Protein AF-A0ABC8V3N7-F1 (afdb_monomer_lite)

InterPro domains:
  IPR000742 EGF-like domain [PF00008] (66-96)
  IPR000742 EGF-like domain [PS00022] (87-98)
  IPR000742 EGF-like domain [PS01186] (87-98)
  IPR000742 EGF-like domain [PS50026] (62-99)
  IPR000742 EGF-like domain [SM00181] (65-99)
  IPR001881 EGF-like calcium-binding domain [SM00179] (62-99)
  IPR006207 Cystine knot, C-terminal [PS01225] (104-163)
  IPR006207 Cystine knot, C-terminal [SM00041] (106-163)

Secondary structure (DSSP, 8-state):
--EEEETTEEEEHHHHHHH----S----------------------------------------TTTT----TTPEEEEEETTEEEEEPPTTEESTTS-EE---EEEEEEE--EETTEEESS-EEEEEEES-BTTB----S----EEEEEEETTS-EEEEEE-

Foldseek 3Di:
DFWDDDPNDIDGPVVVCVVPPDDLDDDDDDDDDDDDDDDDDDDDDDDDDDDDDDPDDPPPVQPPCCVPDLAPDPWDWDDDDSNDIATHADRQFADRRRPHGFPWDKDWDFAWDDDPQKIFPGTDTDIDTDGCHVVDRRDDPDDDWDWTWIAHPVRDIDIDTDD

Structure (mmCIF, N/CA/C/O backbone):
data_AF-A0ABC8V3N7-F1
#
_entry.id   AF-A0ABC8V3N7-F1
#
loop_
_atom_site.group_PDB
_atom_site.id
_atom_site.type_symbol
_atom_site.label_atom_id
_atom_site.label_alt_id
_atom_site.label_comp_id
_atom_site.label_asym_id
_atom_site.label_entity_id
_atom_site.label_seq_id
_atom_site.pdbx_PDB_ins_code
_atom_site.Cartn_x
_atom_site.Cartn_y
_atom_site.Cartn_z
_atom_site.occupancy
_atom_site.B_iso_or_equiv
_atom_site.auth_seq_id
_atom_site.auth_comp_id
_atom_site.auth_asym_id
_atom_site.auth_atom_id
_atom_site.pdbx_PDB_model_num
ATOM 1 N N . MET A 1 1 ? -5.412 17.621 -22.954 1.00 53.12 1 MET A N 1
ATOM 2 C CA . MET A 1 1 ? -6.439 17.260 -21.953 1.00 53.12 1 MET A CA 1
ATOM 3 C C . MET A 1 1 ? -5.873 17.572 -20.577 1.00 53.12 1 MET A C 1
ATOM 5 O O . MET A 1 1 ? -4.930 16.899 -20.194 1.00 53.12 1 MET A O 1
ATOM 9 N N . LYS A 1 2 ? -6.342 18.631 -19.896 1.00 56.03 2 LYS A N 1
ATOM 10 C CA . LYS A 1 2 ? -5.769 19.118 -18.617 1.00 56.03 2 LYS A CA 1
ATOM 11 C C . LYS A 1 2 ? -6.758 19.150 -17.432 1.00 56.03 2 LYS A C 1
ATOM 13 O O . LYS A 1 2 ? -6.355 19.487 -16.326 1.00 56.03 2 LYS A O 1
ATOM 18 N N . GLU A 1 3 ? -8.012 18.740 -17.626 1.00 63.88 3 GLU A N 1
ATOM 19 C CA . GLU A 1 3 ? -9.044 18.808 -16.585 1.00 63.88 3 GLU A CA 1
ATOM 20 C C . GLU A 1 3 ? -9.925 17.551 -16.597 1.00 63.88 3 GLU A C 1
ATOM 22 O O . GLU A 1 3 ? -10.259 17.036 -17.667 1.00 63.88 3 GLU A O 1
ATOM 27 N N . VAL A 1 4 ? -10.294 17.060 -15.407 1.00 63.38 4 VAL A N 1
ATOM 28 C CA . VAL A 1 4 ? -11.254 15.959 -15.211 1.00 63.38 4 VAL A CA 1
ATOM 29 C C . VAL A 1 4 ? -12.248 16.339 -14.120 1.00 63.38 4 VAL A C 1
ATOM 31 O O . VAL A 1 4 ? -11.913 16.992 -13.130 1.00 63.38 4 VAL A O 1
ATOM 34 N N . TRP A 1 5 ? -13.496 15.918 -14.305 1.00 67.00 5 TRP A N 1
ATOM 35 C CA . TRP A 1 5 ? -14.583 16.162 -13.366 1.00 67.00 5 TRP A CA 1
ATOM 36 C C . TRP A 1 5 ? -14.708 14.999 -12.377 1.00 67.00 5 TRP A C 1
ATOM 38 O O . TRP A 1 5 ? -14.949 13.863 -12.780 1.00 67.00 5 TRP A O 1
ATOM 48 N N . VAL A 1 6 ? -14.552 15.265 -11.076 1.00 66.50 6 VAL A N 1
ATOM 49 C CA . VAL A 1 6 ? -14.690 14.250 -10.014 1.00 66.50 6 VAL A CA 1
ATOM 50 C C . VAL A 1 6 ? -15.544 14.820 -8.881 1.00 66.50 6 VAL A C 1
ATOM 52 O O . VAL A 1 6 ? -15.269 15.909 -8.386 1.00 66.50 6 VAL A O 1
ATOM 55 N N . ASN A 1 7 ? -16.580 14.089 -8.447 1.00 51.78 7 ASN A N 1
ATOM 56 C CA . ASN A 1 7 ? -17.480 14.476 -7.342 1.00 51.78 7 ASN A CA 1
ATOM 57 C C . ASN A 1 7 ? -18.034 15.910 -7.445 1.00 51.78 7 ASN A C 1
ATOM 59 O O . ASN A 1 7 ? -18.079 16.650 -6.463 1.00 51.78 7 ASN A O 1
ATOM 63 N N . HIS A 1 8 ? -18.440 16.304 -8.647 1.00 64.19 8 HIS A N 1
ATOM 64 C CA . HIS A 1 8 ? -19.040 17.604 -8.938 1.00 64.19 8 HIS A CA 1
ATOM 65 C C . HIS A 1 8 ? -18.118 18.820 -8.784 1.00 64.19 8 HIS A C 1
ATOM 67 O O . HIS A 1 8 ? -18.586 19.951 -8.653 1.00 64.19 8 HIS A O 1
ATOM 73 N N . LYS A 1 9 ? -16.799 18.606 -8.844 1.00 57.38 9 LYS A N 1
ATOM 74 C CA . LYS A 1 9 ? -15.807 19.677 -8.954 1.00 57.38 9 LYS A CA 1
ATOM 75 C C . LYS A 1 9 ? -14.851 19.407 -10.112 1.00 57.38 9 LYS A C 1
ATOM 77 O O . LYS A 1 9 ? -14.461 18.266 -10.361 1.00 57.38 9 LYS A O 1
ATOM 82 N N . LEU A 1 10 ? -14.485 20.480 -10.808 1.00 62.25 10 LEU A N 1
ATOM 83 C CA . LEU A 1 10 ? -13.449 20.482 -11.836 1.00 62.25 10 LEU A CA 1
ATOM 84 C C . LEU A 1 10 ? -12.087 20.430 -11.134 1.00 62.25 10 LEU A C 1
ATOM 86 O O . LEU A 1 10 ? -11.822 21.252 -10.253 1.00 62.25 10 LEU A O 1
ATOM 90 N N . VAL A 1 11 ? -11.256 19.444 -11.468 1.00 63.69 11 VAL A N 1
ATOM 91 C CA . VAL A 1 11 ? -9.951 19.257 -10.824 1.00 63.69 11 VAL A CA 1
ATOM 92 C C . VAL A 1 11 ? -8.861 19.140 -11.889 1.00 63.69 11 VAL A C 1
ATOM 94 O O . VAL A 1 11 ? -9.000 18.386 -12.853 1.00 63.69 11 VAL A O 1
ATOM 97 N N . ASP A 1 12 ? -7.766 19.878 -11.692 1.00 64.31 12 ASP A N 1
ATOM 98 C CA . ASP A 1 12 ? -6.525 19.731 -12.460 1.00 64.31 12 ASP A CA 1
ATOM 99 C C . ASP A 1 12 ? -5.885 18.363 -12.152 1.00 64.31 12 ASP A C 1
ATOM 101 O O . ASP A 1 12 ? -5.839 17.932 -10.988 1.00 64.31 12 ASP A O 1
ATOM 105 N N . PHE A 1 13 ? -5.377 17.678 -13.183 1.00 59.28 13 PHE A N 1
ATOM 106 C CA . PHE A 1 13 ? -4.688 16.388 -13.060 1.00 59.28 13 PHE A CA 1
ATOM 107 C C . PHE A 1 13 ? -3.608 16.383 -11.968 1.00 59.28 13 PHE A C 1
ATOM 109 O O . PHE A 1 13 ? -3.481 15.392 -11.244 1.00 59.28 13 PHE A O 1
ATOM 116 N N . LEU A 1 14 ? -2.873 17.486 -11.788 1.00 59.62 14 LEU A N 1
ATOM 117 C CA . LEU A 1 14 ? -1.803 17.575 -10.788 1.00 59.62 14 LEU A CA 1
ATOM 118 C C . LEU A 1 14 ? -2.334 17.516 -9.344 1.00 59.62 14 LEU A C 1
ATOM 120 O O . LEU A 1 14 ? -1.677 16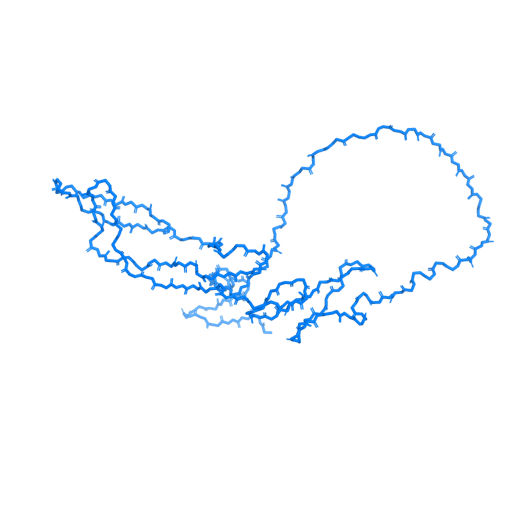.970 -8.455 1.00 59.62 14 LEU A O 1
ATOM 124 N N . ASN A 1 15 ? -3.552 18.005 -9.099 1.00 55.84 15 ASN A N 1
ATOM 125 C CA . ASN A 1 15 ? -4.174 17.969 -7.773 1.00 55.84 15 ASN A CA 1
ATOM 126 C C . ASN A 1 15 ? -4.881 16.635 -7.479 1.00 55.84 15 ASN A C 1
ATOM 128 O O . ASN A 1 15 ? -4.901 16.197 -6.324 1.00 55.84 15 ASN A O 1
ATOM 132 N N . ALA A 1 16 ? -5.407 15.946 -8.498 1.00 51.59 16 ALA A N 1
ATOM 133 C CA . ALA A 1 16 ? -6.047 14.635 -8.340 1.00 51.59 16 ALA A CA 1
ATOM 134 C C . ALA A 1 16 ? -5.050 13.531 -7.923 1.00 51.59 16 ALA A C 1
ATOM 136 O O . ALA A 1 16 ? -5.353 12.724 -7.037 1.00 51.59 16 ALA A O 1
ATOM 137 N N . ILE A 1 17 ? -3.822 13.558 -8.462 1.00 51.78 17 ILE A N 1
ATOM 138 C CA . ILE A 1 17 ? -2.715 12.659 -8.069 1.00 51.78 17 ILE A CA 1
ATOM 139 C C . ILE A 1 17 ? -2.389 12.802 -6.570 1.00 51.78 17 ILE A C 1
ATOM 141 O O . ILE A 1 17 ? -2.038 11.834 -5.890 1.00 51.78 17 ILE A O 1
ATOM 145 N N . ARG A 1 18 ? -2.570 14.004 -6.010 1.00 52.88 18 ARG A N 1
ATOM 146 C CA . ARG A 1 18 ? -2.304 14.300 -4.596 1.00 52.88 18 ARG A CA 1
ATOM 147 C C . ARG A 1 18 ? -3.343 13.681 -3.651 1.00 52.88 18 ARG A C 1
ATOM 149 O O . ARG A 1 18 ? -3.003 13.343 -2.513 1.00 52.88 18 ARG A O 1
ATOM 156 N N . GLN A 1 19 ? -4.590 13.514 -4.106 1.00 50.06 19 GLN A N 1
ATOM 157 C CA . GLN A 1 19 ? -5.708 13.030 -3.283 1.00 50.06 19 GLN A CA 1
ATOM 158 C C . GLN A 1 19 ? -5.873 11.505 -3.300 1.00 50.06 19 GLN A C 1
ATOM 160 O O . GLN A 1 19 ? -6.266 10.925 -2.286 1.00 50.06 19 GLN A O 1
ATOM 165 N N . GLN A 1 20 ? -5.505 10.828 -4.389 1.00 46.03 20 GLN A N 1
ATOM 166 C CA . GLN A 1 20 ? -5.499 9.365 -4.449 1.00 46.03 20 GLN A CA 1
ATOM 167 C C . GLN A 1 20 ? -4.063 8.840 -4.359 1.00 46.03 20 GLN A C 1
ATOM 169 O O . GLN A 1 20 ? -3.449 8.444 -5.342 1.00 46.03 20 GLN A O 1
ATOM 174 N N . LYS A 1 21 ? -3.521 8.805 -3.132 1.00 41.84 21 LYS A N 1
ATOM 175 C CA . LYS A 1 21 ? -2.214 8.197 -2.804 1.00 41.84 21 LYS A CA 1
ATOM 176 C C . LYS A 1 21 ? -2.236 6.661 -2.910 1.00 41.84 21 LYS A C 1
ATOM 178 O O . LYS A 1 21 ? -1.837 5.973 -1.971 1.00 41.84 21 LYS A O 1
ATOM 183 N N . ILE A 1 22 ? -2.728 6.105 -4.010 1.00 35.34 22 ILE A N 1
ATOM 184 C CA . ILE A 1 22 ? -2.675 4.671 -4.296 1.00 35.34 22 ILE A CA 1
ATOM 185 C C . ILE A 1 22 ? -2.168 4.516 -5.727 1.00 35.34 22 ILE A C 1
ATOM 187 O O . ILE A 1 22 ? -2.939 4.354 -6.662 1.00 35.34 22 ILE A O 1
ATOM 191 N N . ALA A 1 23 ? -0.848 4.577 -5.872 1.00 39.34 23 ALA A N 1
ATOM 192 C CA . ALA A 1 23 ? -0.157 4.030 -7.026 1.00 39.34 23 ALA A CA 1
ATOM 193 C C . ALA A 1 23 ? 0.434 2.676 -6.599 1.00 39.34 23 ALA A C 1
ATOM 195 O O . ALA A 1 23 ? 1.158 2.633 -5.596 1.00 39.34 23 ALA A O 1
ATOM 196 N N . PRO A 1 24 ? 0.139 1.562 -7.290 1.00 38.03 24 PRO A N 1
ATOM 197 C CA . PRO A 1 24 ? 0.971 0.376 -7.191 1.00 38.03 24 PRO A CA 1
ATOM 198 C C . PRO A 1 24 ? 2.284 0.686 -7.916 1.00 38.03 24 PRO A C 1
ATOM 200 O O . PRO A 1 24 ? 2.342 0.703 -9.139 1.00 38.03 24 PRO A O 1
ATOM 203 N N . GLY A 1 25 ? 3.323 1.016 -7.156 1.00 43.69 25 GLY A N 1
ATOM 204 C CA . GLY A 1 25 ? 4.623 1.358 -7.721 1.00 43.69 25 GLY A CA 1
ATOM 205 C C . GLY A 1 25 ? 5.508 2.090 -6.724 1.00 43.69 25 GLY A C 1
ATOM 206 O O . GLY A 1 25 ? 5.121 3.099 -6.129 1.00 43.69 25 GLY A O 1
ATOM 207 N N . CYS A 1 26 ? 6.708 1.561 -6.521 1.00 42.62 26 CYS A N 1
ATOM 208 C CA . CYS A 1 26 ? 7.776 2.257 -5.828 1.00 42.62 26 CYS A CA 1
ATOM 209 C C . CYS A 1 26 ? 8.601 3.044 -6.836 1.00 42.62 26 CYS A C 1
ATOM 211 O O . CYS A 1 26 ? 9.560 2.504 -7.365 1.00 42.62 26 CYS A O 1
ATOM 213 N N . SER A 1 27 ? 8.254 4.303 -7.092 1.00 44.38 27 SER A N 1
ATOM 214 C CA . SER A 1 27 ? 9.212 5.266 -7.638 1.00 44.38 27 SER A CA 1
ATOM 215 C C . SER A 1 27 ? 9.597 6.256 -6.541 1.00 44.38 27 SER A C 1
ATOM 217 O O . SER A 1 27 ? 8.738 6.784 -5.825 1.00 44.38 27 SER A O 1
ATOM 219 N N . LEU A 1 28 ? 10.907 6.377 -6.353 1.00 46.94 28 LEU A N 1
ATOM 220 C CA . LEU A 1 28 ? 11.611 7.423 -5.627 1.00 46.94 28 LEU A CA 1
ATOM 221 C C . LEU A 1 28 ? 11.763 8.602 -6.584 1.00 46.94 28 LEU A C 1
ATOM 223 O O . LEU A 1 28 ? 12.319 8.425 -7.660 1.00 46.94 28 LEU A O 1
ATOM 227 N N . TYR A 1 29 ? 11.274 9.761 -6.174 1.00 39.03 29 TYR A N 1
ATOM 228 C CA . TYR A 1 29 ? 11.954 11.026 -6.415 1.00 39.03 29 TYR A CA 1
ATOM 229 C C . TYR A 1 29 ? 11.731 11.805 -5.126 1.00 39.03 29 TYR A C 1
ATOM 231 O O . TYR A 1 29 ? 10.677 12.410 -4.936 1.00 39.03 29 TYR A O 1
ATOM 239 N N . ASP A 1 30 ? 12.656 11.632 -4.190 1.00 42.88 30 ASP A N 1
ATOM 240 C CA . ASP A 1 30 ? 12.872 12.623 -3.149 1.00 42.88 30 ASP A CA 1
ATOM 241 C C . ASP A 1 30 ? 13.984 13.516 -3.714 1.00 42.88 30 ASP A C 1
ATOM 243 O O . ASP A 1 30 ? 15.127 13.079 -3.851 1.00 42.88 30 ASP A O 1
ATOM 247 N N . GLU A 1 31 ? 13.612 14.712 -4.166 1.00 54.75 31 GLU A N 1
ATOM 248 C CA . GLU A 1 31 ? 14.556 15.823 -4.235 1.00 54.75 31 GLU A CA 1
ATOM 249 C C . GLU A 1 31 ? 14.785 16.333 -2.803 1.00 54.75 31 GLU A C 1
ATOM 251 O O . GLU A 1 31 ? 13.876 16.303 -1.970 1.00 54.75 31 GLU A O 1
ATOM 256 N N . ASP A 1 32 ? 16.018 16.794 -2.581 1.00 48.72 32 ASP A N 1
ATOM 257 C CA . ASP A 1 32 ? 16.528 17.586 -1.454 1.00 48.72 32 ASP A CA 1
ATOM 258 C C . ASP A 1 32 ? 17.130 16.854 -0.227 1.00 48.72 32 ASP A C 1
ATOM 260 O O . ASP A 1 32 ? 16.480 16.616 0.787 1.00 48.72 32 ASP A O 1
ATOM 264 N N . GLY A 1 33 ? 18.458 16.643 -0.290 1.00 44.50 33 GLY A N 1
ATOM 265 C CA . GLY A 1 33 ? 19.402 17.272 0.656 1.00 44.50 33 GLY A CA 1
ATOM 266 C C . GLY A 1 33 ? 19.925 16.488 1.878 1.00 44.50 33 GLY A C 1
ATOM 267 O O . GLY A 1 33 ? 19.234 16.399 2.885 1.00 44.50 33 GLY A O 1
ATOM 268 N N . HIS A 1 34 ? 21.207 16.066 1.823 1.00 43.94 34 HIS A N 1
ATOM 269 C CA . HIS A 1 34 ? 22.313 16.332 2.789 1.00 43.94 34 HIS A CA 1
ATOM 270 C C . HIS A 1 34 ? 23.289 15.168 3.092 1.00 43.94 34 HIS A C 1
ATOM 272 O O . HIS A 1 34 ? 22.884 14.068 3.458 1.00 43.94 34 HIS A O 1
ATOM 278 N N . GLY A 1 35 ? 24.586 15.516 3.028 1.00 36.03 35 GLY A N 1
ATOM 279 C C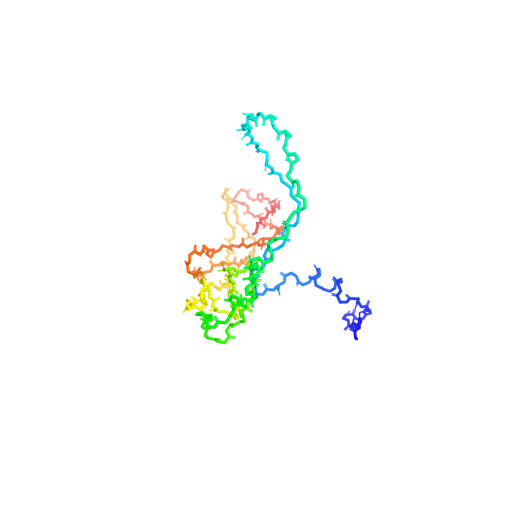A . GLY A 1 35 ? 25.798 14.796 3.473 1.00 36.03 35 GLY A CA 1
ATOM 280 C C . GLY A 1 35 ? 26.910 14.973 2.422 1.00 36.03 35 GLY A C 1
ATOM 281 O O . GLY A 1 35 ? 26.734 14.483 1.316 1.00 36.03 35 GLY A O 1
ATOM 282 N N . GLY A 1 36 ? 28.018 15.713 2.579 1.00 38.25 36 GLY A N 1
ATOM 283 C CA . GLY A 1 36 ? 28.768 16.153 3.766 1.00 38.25 36 GLY A CA 1
ATOM 284 C C . GLY A 1 36 ? 29.471 14.955 4.415 1.00 38.25 36 GLY A C 1
ATOM 285 O O . GLY A 1 36 ? 28.756 14.124 4.960 1.00 38.25 36 GLY A O 1
ATOM 286 N N . GLY A 1 37 ? 30.792 14.764 4.389 1.00 40.84 37 GLY A N 1
ATOM 287 C CA . GLY A 1 37 ? 31.921 15.507 3.819 1.00 40.84 37 GLY A CA 1
ATOM 288 C C . GLY A 1 37 ? 33.169 14.598 3.766 1.00 40.84 37 GLY A C 1
ATOM 289 O O . GLY A 1 37 ? 33.013 13.377 3.766 1.00 40.84 37 GLY A O 1
ATOM 290 N N . ASP A 1 38 ? 34.340 15.243 3.761 1.00 37.84 38 ASP A N 1
ATOM 291 C CA . ASP A 1 38 ? 35.698 14.756 4.084 1.00 37.84 38 ASP A CA 1
ATOM 292 C C . ASP A 1 38 ? 36.679 14.600 2.891 1.00 37.84 38 ASP A C 1
ATOM 294 O O . ASP A 1 38 ? 36.709 13.594 2.184 1.00 37.84 38 ASP A O 1
ATOM 298 N N . ASP A 1 39 ? 37.420 15.700 2.685 1.00 42.62 39 ASP A N 1
ATOM 299 C CA . ASP A 1 39 ? 38.886 15.850 2.611 1.00 42.62 39 ASP A CA 1
ATOM 300 C C . ASP A 1 39 ? 39.724 15.006 1.625 1.00 42.62 39 ASP A C 1
ATOM 302 O O . ASP A 1 39 ? 39.891 13.805 1.810 1.00 42.62 39 ASP A O 1
ATOM 306 N N . ASP A 1 40 ? 40.385 15.676 0.666 1.00 41.66 40 ASP A N 1
ATOM 307 C CA . ASP A 1 40 ? 41.848 15.569 0.510 1.00 41.66 40 ASP A CA 1
ATOM 308 C C . ASP A 1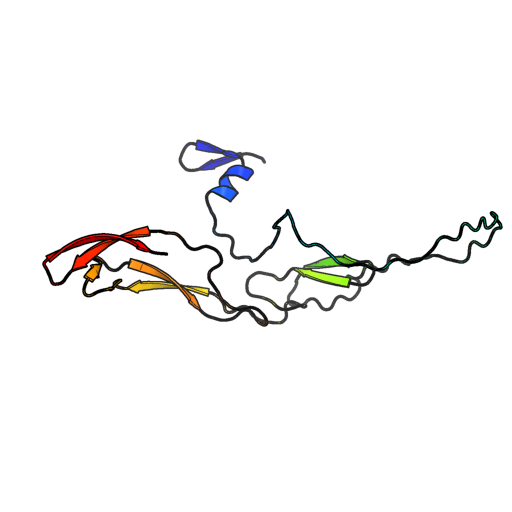 40 ? 42.411 16.779 -0.265 1.00 41.66 40 ASP A C 1
ATOM 310 O O . ASP A 1 40 ? 41.855 17.233 -1.269 1.00 41.66 40 ASP A O 1
ATOM 314 N N . GLU A 1 41 ? 43.501 17.323 0.264 1.00 47.34 41 GLU A N 1
ATOM 315 C CA . GLU A 1 41 ? 44.218 18.523 -0.164 1.00 47.34 41 GLU A CA 1
ATOM 316 C C . GLU A 1 41 ? 45.355 18.126 -1.120 1.00 47.34 41 GLU A C 1
ATOM 318 O O . GLU A 1 41 ? 46.104 17.198 -0.824 1.00 47.34 41 GLU A O 1
ATOM 323 N N . GLY A 1 42 ? 45.514 18.804 -2.263 1.00 41.72 42 GLY A N 1
ATOM 324 C CA . GLY A 1 42 ? 46.566 18.442 -3.219 1.00 41.72 42 GLY A CA 1
ATOM 325 C C . GLY A 1 42 ? 46.746 19.414 -4.383 1.00 41.72 42 GLY A C 1
ATOM 326 O O . GLY A 1 42 ? 46.116 19.264 -5.422 1.00 41.72 42 GLY A O 1
ATOM 327 N N . ASP A 1 43 ? 47.621 20.388 -4.145 1.00 41.09 43 ASP A N 1
ATOM 328 C CA . ASP A 1 43 ? 48.547 21.107 -5.031 1.00 41.09 43 ASP A CA 1
ATOM 329 C C . ASP A 1 43 ? 48.191 21.568 -6.464 1.00 41.09 43 ASP A C 1
ATOM 331 O O . ASP A 1 43 ? 47.729 20.864 -7.360 1.00 41.09 43 ASP A O 1
ATOM 335 N N . GLU A 1 44 ? 48.598 22.817 -6.664 1.00 47.31 44 GLU A N 1
ATOM 336 C CA . GLU A 1 44 ? 48.699 23.633 -7.863 1.00 47.31 44 GLU A CA 1
ATOM 337 C C . GLU A 1 44 ? 49.671 23.063 -8.918 1.00 47.31 44 GLU A C 1
ATOM 339 O O . GLU A 1 44 ? 50.834 22.786 -8.628 1.00 47.31 44 GLU A O 1
ATOM 344 N N . TYR A 1 45 ? 49.249 23.007 -10.188 1.00 40.09 45 TYR A N 1
ATOM 345 C CA . TYR A 1 45 ? 50.172 23.222 -11.309 1.00 40.09 45 TYR A CA 1
ATOM 346 C C . TYR A 1 45 ? 49.437 23.765 -12.540 1.00 40.09 45 TYR A C 1
ATOM 348 O O . TYR A 1 45 ? 48.702 23.056 -13.229 1.00 40.09 45 TYR A O 1
ATOM 356 N N . VAL A 1 46 ? 49.663 25.045 -12.835 1.00 51.59 46 VAL A N 1
ATOM 357 C CA . VAL A 1 46 ? 49.330 25.651 -14.126 1.00 51.59 46 VAL A CA 1
ATOM 358 C C . VAL A 1 46 ? 50.286 25.075 -15.166 1.00 51.59 46 VAL A C 1
ATOM 360 O O . VAL A 1 46 ? 51.497 25.274 -15.079 1.00 51.59 46 VAL A O 1
ATOM 363 N N . LYS A 1 47 ? 49.753 24.387 -16.178 1.00 46.44 47 LYS A N 1
ATOM 364 C CA . LYS A 1 47 ? 50.502 24.118 -17.405 1.00 46.44 47 LYS A CA 1
ATOM 365 C C . LYS A 1 47 ? 49.651 24.470 -18.614 1.00 46.44 47 LYS A C 1
ATOM 367 O O . LYS A 1 47 ? 48.759 23.723 -19.005 1.00 46.44 47 LYS A O 1
ATOM 372 N N . GLU A 1 48 ? 49.946 25.637 -19.181 1.00 48.66 48 G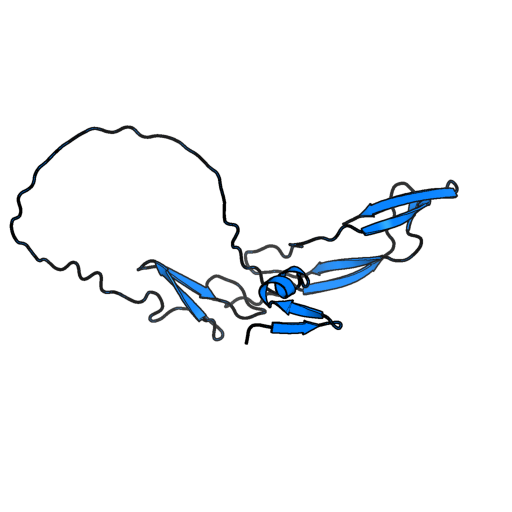LU A N 1
ATOM 373 C CA . GLU A 1 48 ? 49.654 25.934 -20.578 1.00 48.66 48 GLU A CA 1
ATOM 374 C C . GLU A 1 48 ? 50.256 24.817 -21.434 1.00 48.66 48 GLU A C 1
ATOM 376 O O . GLU A 1 48 ? 51.472 24.636 -21.474 1.00 48.66 48 GLU A O 1
ATOM 381 N N . HIS A 1 49 ? 49.399 24.071 -22.121 1.00 47.88 49 HIS A N 1
ATOM 382 C CA . HIS A 1 49 ? 49.792 23.304 -23.291 1.00 47.88 49 HIS A CA 1
ATOM 383 C C . HIS A 1 49 ? 48.937 23.788 -24.459 1.00 47.88 49 HIS A C 1
ATOM 385 O O . HIS A 1 49 ? 47.766 23.449 -24.598 1.00 47.88 49 HIS A O 1
ATOM 391 N N . THR A 1 50 ? 49.540 24.739 -25.174 1.00 41.56 50 THR A N 1
ATOM 392 C CA . THR A 1 50 ? 49.600 24.848 -26.637 1.00 41.56 50 THR A CA 1
ATOM 393 C C . THR A 1 50 ? 48.525 24.090 -27.414 1.00 41.56 50 THR A C 1
ATOM 395 O O . THR A 1 50 ? 48.496 22.862 -27.424 1.00 41.56 50 THR A O 1
ATOM 398 N N . MET A 1 51 ? 47.697 24.864 -28.124 1.00 56.12 51 MET A N 1
ATOM 399 C CA . MET A 1 51 ? 46.925 24.410 -29.278 1.00 56.12 51 MET A CA 1
ATOM 400 C C . MET A 1 51 ? 47.895 23.835 -30.314 1.00 56.12 51 MET A C 1
ATOM 402 O O . MET A 1 51 ? 48.534 24.604 -31.024 1.00 56.12 51 MET A O 1
ATOM 406 N N . GLU A 1 52 ? 48.020 22.517 -30.381 1.00 51.25 52 GLU A N 1
ATOM 407 C CA . GLU A 1 52 ? 48.572 21.830 -31.544 1.00 51.25 52 GLU A CA 1
ATOM 408 C C . GLU A 1 52 ? 47.684 20.622 -31.829 1.00 51.25 52 GLU A C 1
ATOM 410 O O . GLU A 1 52 ? 47.265 19.894 -30.927 1.00 51.25 52 GLU A O 1
ATOM 415 N N . ASP A 1 53 ? 47.305 20.543 -33.095 1.00 59.97 53 ASP A N 1
ATOM 416 C CA . ASP A 1 53 ? 46.315 19.659 -33.672 1.00 59.97 53 ASP A CA 1
ATOM 417 C C . ASP A 1 53 ? 46.671 18.184 -33.456 1.00 59.97 53 ASP A C 1
ATOM 419 O O . ASP A 1 53 ? 47.669 17.716 -33.986 1.00 59.97 53 ASP A O 1
ATOM 423 N N . ASP A 1 54 ? 45.811 17.455 -32.744 1.00 50.50 54 ASP A N 1
ATOM 424 C CA . ASP A 1 54 ? 45.647 16.006 -32.880 1.00 50.50 54 ASP A CA 1
ATOM 425 C C . ASP A 1 54 ? 44.172 15.672 -32.600 1.00 50.50 54 ASP A C 1
ATOM 427 O O . ASP A 1 54 ? 43.741 15.377 -31.480 1.00 50.50 54 ASP A O 1
ATOM 431 N N . GLU A 1 55 ? 43.361 15.775 -33.657 1.00 57.84 55 GLU A N 1
ATOM 432 C CA . GLU A 1 55 ? 42.061 15.113 -33.766 1.00 57.84 55 GLU A CA 1
ATOM 433 C C . GLU A 1 55 ? 42.271 13.586 -33.778 1.00 57.84 55 GLU A C 1
ATOM 435 O O . GLU A 1 55 ? 42.119 12.931 -34.805 1.00 57.84 55 GLU A O 1
ATOM 440 N N . GLU A 1 56 ? 42.612 12.997 -32.631 1.00 53.78 56 GLU A N 1
ATOM 441 C CA . GLU A 1 56 ? 42.553 11.546 -32.433 1.00 53.78 56 GLU A CA 1
ATOM 442 C C . GLU A 1 56 ? 41.324 11.199 -31.580 1.00 53.78 56 GLU A C 1
ATOM 444 O O . GLU A 1 56 ? 41.345 11.047 -30.359 1.00 53.78 56 GLU A O 1
ATOM 449 N N . ASP A 1 57 ? 40.197 11.188 -32.288 1.00 53.88 57 ASP A N 1
ATOM 450 C CA . ASP A 1 57 ? 39.085 10.259 -32.114 1.00 53.88 57 ASP A CA 1
ATOM 451 C C . ASP A 1 57 ? 38.557 10.061 -30.677 1.00 53.88 57 ASP A C 1
ATOM 453 O O . ASP A 1 57 ? 38.517 8.960 -30.125 1.00 53.88 57 ASP A O 1
ATOM 457 N N . ARG A 1 58 ? 38.008 11.125 -30.074 1.00 56.97 58 ARG A N 1
ATOM 458 C CA . ARG A 1 58 ? 36.950 10.948 -29.062 1.00 56.97 58 ARG A CA 1
ATOM 459 C C . ARG A 1 58 ? 35.599 10.741 -29.738 1.00 56.97 58 ARG A C 1
ATOM 461 O O . ARG A 1 58 ? 34.621 11.420 -29.422 1.00 56.97 58 ARG A O 1
ATOM 468 N N . ALA A 1 59 ? 35.508 9.729 -30.594 1.00 57.69 59 ALA A N 1
ATOM 469 C CA . ALA A 1 59 ? 34.275 8.978 -30.690 1.00 57.69 59 ALA A CA 1
ATOM 470 C C . ALA A 1 59 ? 34.063 8.294 -29.328 1.00 57.69 59 ALA A C 1
ATOM 472 O O . ALA A 1 59 ? 34.361 7.119 -29.128 1.00 57.69 59 ALA A O 1
ATOM 473 N N . VAL A 1 60 ? 33.490 9.023 -28.360 1.00 56.50 60 VAL A N 1
ATOM 474 C CA . VAL A 1 60 ? 32.514 8.360 -27.498 1.00 56.50 60 VAL A CA 1
ATOM 475 C C . VAL A 1 60 ? 31.437 7.958 -28.485 1.00 56.50 60 VAL A C 1
ATOM 477 O O . VAL A 1 60 ? 30.541 8.749 -28.786 1.00 56.50 60 VAL A O 1
ATOM 480 N N . GLU A 1 61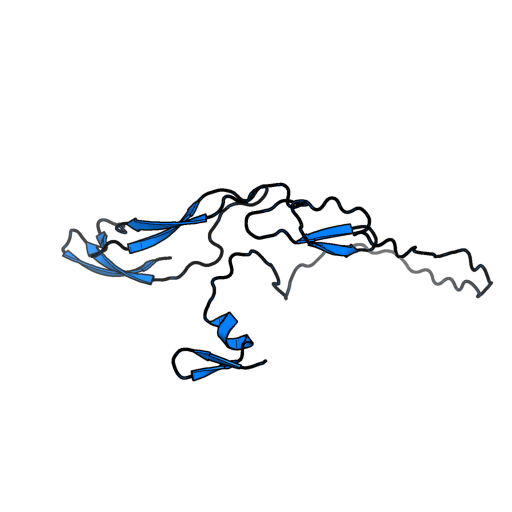 ? 31.590 6.780 -29.098 1.00 58.97 61 GLU A N 1
ATOM 481 C CA . GLU A 1 61 ? 30.473 6.161 -29.772 1.00 58.97 61 GLU A CA 1
ATOM 482 C C . GLU A 1 61 ? 29.344 6.271 -28.760 1.00 58.97 61 GLU A C 1
ATOM 484 O O . GLU A 1 61 ? 29.477 5.829 -27.613 1.00 58.97 61 GLU A O 1
ATOM 489 N N . ASN A 1 62 ? 28.287 6.983 -29.146 1.00 59.44 62 ASN A N 1
ATOM 490 C CA . ASN A 1 62 ? 27.036 7.041 -28.414 1.00 59.44 62 ASN A CA 1
ATOM 491 C C . ASN A 1 62 ? 26.434 5.631 -28.471 1.00 59.44 62 ASN A C 1
ATOM 493 O O . ASN A 1 62 ? 25.420 5.395 -29.125 1.00 59.44 62 ASN A O 1
ATOM 497 N N . LEU A 1 63 ? 27.124 4.675 -27.852 1.00 73.75 63 LEU A N 1
ATOM 498 C CA . LEU A 1 63 ? 26.692 3.322 -27.629 1.00 73.75 63 LEU A CA 1
ATOM 499 C C . LEU A 1 63 ? 25.520 3.488 -26.693 1.00 73.75 63 LEU A C 1
ATOM 501 O O . LEU A 1 63 ? 25.683 3.769 -25.508 1.00 73.75 63 LEU A O 1
ATOM 505 N N . ASP A 1 64 ? 24.328 3.401 -27.268 1.00 82.44 64 ASP A N 1
ATOM 506 C CA . ASP A 1 64 ? 23.118 3.345 -26.482 1.00 82.44 64 ASP A CA 1
ATOM 507 C C . ASP A 1 64 ? 23.291 2.181 -25.489 1.00 82.44 64 ASP A C 1
ATOM 509 O O . ASP A 1 64 ? 23.365 1.026 -25.918 1.00 82.44 64 ASP A O 1
ATOM 513 N N . PRO A 1 65 ? 23.374 2.432 -24.169 1.00 86.81 65 PRO A N 1
ATOM 514 C CA . PRO A 1 65 ? 23.554 1.371 -23.181 1.00 86.81 65 PRO A CA 1
ATOM 515 C C . PRO A 1 65 ? 22.336 0.432 -23.154 1.00 86.81 65 PRO A C 1
ATOM 517 O O . PRO A 1 65 ? 22.397 -0.655 -22.578 1.00 86.81 65 PRO A O 1
ATOM 520 N N . CYS A 1 66 ? 21.224 0.823 -23.790 1.00 90.94 66 CYS A N 1
ATOM 521 C CA . CYS A 1 66 ? 20.069 -0.030 -24.007 1.00 90.94 66 CYS A CA 1
ATOM 522 C C . CYS A 1 66 ? 20.182 -0.961 -25.219 1.00 90.94 66 CYS A C 1
ATOM 524 O O . CYS A 1 66 ? 19.366 -1.890 -25.334 1.00 90.94 66 CYS A O 1
ATOM 526 N N . LEU A 1 67 ? 21.175 -0.775 -26.090 1.00 89.00 67 LEU A N 1
ATOM 527 C CA . LEU A 1 67 ? 21.468 -1.691 -27.184 1.00 89.00 67 LEU A CA 1
ATOM 528 C C . LEU A 1 67 ? 21.838 -3.059 -26.585 1.00 89.00 67 LEU A C 1
ATOM 530 O O . LEU A 1 67 ? 22.772 -3.186 -25.800 1.00 89.00 67 LEU A O 1
ATOM 534 N N . ASN A 1 68 ? 21.065 -4.100 -26.912 1.00 87.81 68 ASN A N 1
ATOM 535 C CA . ASN A 1 68 ? 21.190 -5.448 -26.328 1.00 87.81 68 ASN A CA 1
ATOM 536 C C . ASN A 1 68 ? 21.013 -5.524 -24.797 1.00 87.81 68 ASN A C 1
ATOM 538 O O . ASN A 1 68 ? 21.613 -6.372 -24.126 1.00 87.81 68 ASN A O 1
ATOM 542 N N . ASN A 1 69 ? 20.154 -4.674 -24.230 1.00 91.44 69 ASN A N 1
ATOM 543 C CA . ASN A 1 69 ? 19.806 -4.756 -22.814 1.00 91.44 69 ASN A CA 1
ATOM 544 C C . ASN A 1 69 ? 19.263 -6.147 -22.413 1.00 91.44 69 ASN A C 1
ATOM 546 O O . ASN A 1 69 ? 18.687 -6.895 -23.205 1.00 91.44 69 ASN A O 1
ATOM 550 N N . LYS A 1 70 ? 19.420 -6.489 -21.131 1.00 93.75 70 LYS A N 1
ATOM 551 C CA . LYS A 1 70 ? 18.983 -7.774 -20.558 1.00 93.75 70 LYS A CA 1
ATOM 552 C C . LYS A 1 70 ? 17.582 -7.714 -19.947 1.00 93.75 70 LYS A C 1
ATOM 554 O O . LYS A 1 70 ? 17.170 -8.684 -19.307 1.00 93.75 70 LYS A O 1
ATOM 559 N N . CYS A 1 71 ? 16.864 -6.606 -20.122 1.00 93.69 71 CYS A N 1
ATOM 560 C CA . CYS A 1 71 ? 15.550 -6.392 -19.535 1.00 93.69 71 CYS A CA 1
ATOM 561 C C . CYS A 1 71 ? 14.567 -7.485 -19.995 1.00 93.69 71 CYS A C 1
ATOM 563 O O . CYS A 1 71 ? 14.496 -7.844 -21.171 1.00 93.69 71 CYS A O 1
ATOM 565 N N . LYS A 1 72 ? 13.828 -8.082 -19.056 1.00 92.75 72 LYS A N 1
ATOM 566 C CA . LYS A 1 72 ? 12.913 -9.202 -19.321 1.00 92.75 72 LYS A CA 1
ATOM 567 C C . LYS A 1 72 ? 11.457 -8.757 -19.333 1.00 92.75 72 LYS A C 1
ATOM 569 O O . LYS A 1 72 ? 11.101 -7.692 -18.834 1.00 92.75 72 LYS A O 1
ATOM 574 N N . ARG A 1 73 ? 10.593 -9.617 -19.884 1.00 87.00 73 ARG A N 1
ATOM 575 C CA . ARG A 1 73 ? 9.125 -9.496 -19.787 1.00 87.00 73 ARG A CA 1
ATOM 576 C C . ARG A 1 73 ? 8.567 -8.181 -20.353 1.00 87.00 73 ARG A C 1
ATOM 578 O O . ARG A 1 73 ? 7.603 -7.642 -19.820 1.00 87.00 73 ARG A O 1
ATOM 585 N N . GLY A 1 74 ? 9.188 -7.666 -21.416 1.00 85.69 74 GLY A N 1
ATOM 586 C CA . GLY A 1 74 ? 8.761 -6.426 -22.075 1.00 85.69 74 GLY A CA 1
ATOM 587 C C . GLY A 1 74 ? 8.986 -5.161 -21.243 1.00 85.69 74 GLY A C 1
ATOM 588 O O . GLY A 1 74 ? 8.286 -4.173 -21.443 1.00 85.69 74 GLY A O 1
ATOM 589 N N . SER A 1 75 ? 9.917 -5.190 -20.285 1.00 91.44 75 SER A N 1
ATOM 590 C CA . SER A 1 75 ? 10.313 -3.992 -19.538 1.00 91.44 75 SER A CA 1
ATOM 591 C C . SER A 1 75 ? 11.016 -2.972 -20.437 1.00 91.44 75 SER A C 1
ATOM 593 O O . SER A 1 75 ? 11.687 -3.326 -21.405 1.00 91.44 75 SER A O 1
ATOM 595 N N . GLN A 1 76 ? 10.848 -1.690 -20.108 1.00 93.38 76 GLN A N 1
ATOM 596 C CA . GLN A 1 76 ? 11.444 -0.596 -20.869 1.00 93.38 76 GLN A CA 1
ATOM 597 C C . GLN A 1 76 ? 12.868 -0.338 -20.374 1.00 93.38 76 GLN A C 1
ATOM 599 O O . GLN A 1 7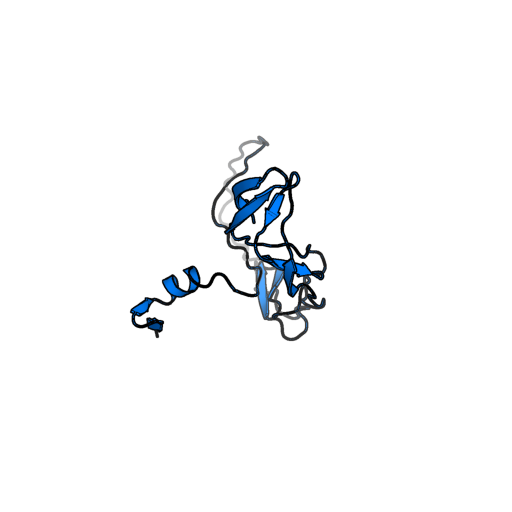6 ? 13.067 -0.062 -19.190 1.00 93.38 76 GLN A O 1
ATOM 604 N N . CYS A 1 77 ? 13.847 -0.391 -21.272 1.00 94.00 77 CYS A N 1
ATOM 605 C CA . CYS A 1 77 ? 15.204 0.033 -20.955 1.00 94.00 77 CYS A CA 1
ATOM 606 C C . CYS A 1 77 ? 15.295 1.562 -20.935 1.00 94.00 77 CYS A C 1
ATOM 608 O O . CYS A 1 77 ? 14.724 2.234 -21.797 1.00 94.00 77 CYS A O 1
ATOM 610 N N . VAL A 1 78 ? 15.983 2.103 -19.932 1.00 93.62 78 VAL A N 1
ATOM 611 C CA . VAL A 1 78 ? 16.253 3.533 -19.795 1.00 93.62 78 VAL A CA 1
ATOM 612 C C . VAL A 1 78 ? 17.751 3.728 -19.563 1.00 93.62 78 VAL A C 1
ATOM 614 O O . VAL A 1 78 ? 18.260 3.212 -18.564 1.00 93.62 78 VAL A O 1
ATOM 617 N N . PRO A 1 79 ? 18.456 4.451 -20.449 1.00 91.62 79 PRO A N 1
ATOM 618 C CA . PRO A 1 79 ? 19.869 4.760 -20.260 1.00 91.62 79 PRO A CA 1
ATOM 619 C C . PRO A 1 79 ? 20.046 5.638 -19.010 1.00 91.62 79 PRO A C 1
ATOM 621 O O . PRO A 1 79 ? 19.287 6.588 -18.817 1.00 91.62 79 PRO A O 1
ATOM 624 N N . GLN A 1 80 ? 21.013 5.310 -18.148 1.00 90.38 80 GLN A N 1
ATOM 625 C CA . GLN A 1 80 ? 21.381 6.134 -16.983 1.00 90.38 80 GLN A CA 1
ATOM 626 C C . GLN A 1 80 ? 22.720 6.843 -17.180 1.00 90.38 80 GLN A C 1
ATOM 628 O O . GLN A 1 80 ? 22.881 7.985 -16.765 1.00 90.38 80 GLN A O 1
ATOM 633 N N . SER A 1 81 ? 23.673 6.170 -17.811 1.00 86.56 81 SER A N 1
ATOM 634 C CA . SER A 1 81 ? 24.987 6.708 -18.148 1.00 86.56 81 SER A CA 1
ATOM 635 C C . SER A 1 81 ? 25.442 6.099 -19.479 1.00 86.56 81 SER A C 1
ATOM 637 O O . SER A 1 81 ? 24.803 5.162 -19.953 1.00 86.56 81 SER A O 1
ATOM 639 N N . PRO A 1 82 ? 26.542 6.569 -20.090 1.00 84.62 82 PRO A N 1
ATOM 640 C CA . PRO A 1 82 ? 27.039 6.007 -21.351 1.00 84.62 82 PRO A CA 1
ATOM 641 C C . PRO A 1 82 ? 27.325 4.493 -21.314 1.00 84.62 82 PRO A C 1
ATOM 643 O O . PRO A 1 82 ? 27.392 3.858 -22.359 1.00 84.62 82 PRO A O 1
ATOM 646 N N . SER A 1 83 ? 27.490 3.900 -20.126 1.00 85.69 83 SER A N 1
ATOM 647 C CA . SER A 1 83 ? 27.779 2.471 -19.943 1.00 85.69 83 SER A CA 1
ATOM 648 C C . SER A 1 83 ? 26.790 1.730 -19.034 1.00 85.69 83 SER A C 1
ATOM 650 O O . SER A 1 83 ? 26.942 0.523 -18.837 1.00 85.69 83 SER A O 1
ATOM 652 N N . ASP A 1 84 ? 25.771 2.406 -18.491 1.00 88.88 84 ASP A N 1
ATOM 653 C CA . ASP A 1 84 ? 24.793 1.803 -17.579 1.00 88.88 84 ASP A CA 1
ATOM 654 C C . ASP A 1 84 ? 23.347 2.130 -17.962 1.00 88.88 84 ASP A C 1
ATOM 656 O O . ASP A 1 84 ? 23.009 3.206 -18.465 1.00 88.88 84 ASP A O 1
ATOM 660 N N . TYR A 1 85 ? 22.463 1.179 -17.673 1.00 92.19 85 TYR A N 1
ATOM 661 C CA . TYR A 1 85 ? 21.039 1.277 -17.956 1.00 92.19 85 TYR A CA 1
ATOM 662 C C . TYR A 1 85 ? 20.201 0.666 -16.836 1.00 92.19 85 TYR A C 1
ATOM 664 O O . TYR A 1 85 ? 20.611 -0.247 -16.115 1.00 92.19 85 TYR A O 1
ATOM 672 N N . LEU A 1 86 ? 18.963 1.142 -16.735 1.00 92.81 86 LEU A N 1
ATOM 673 C CA . LEU A 1 86 ? 17.959 0.648 -15.806 1.00 92.81 86 LEU A CA 1
ATOM 674 C C . LEU A 1 86 ? 16.776 0.047 -16.567 1.00 92.81 86 LEU A C 1
ATOM 676 O O . LEU A 1 86 ? 16.255 0.641 -17.510 1.00 92.81 86 LEU A O 1
ATOM 680 N N . CYS A 1 87 ? 16.290 -1.105 -16.109 1.00 92.31 87 CYS A N 1
ATOM 681 C CA . CYS A 1 87 ? 15.039 -1.673 -16.598 1.00 92.31 87 CYS A CA 1
ATOM 682 C C . CYS A 1 87 ? 13.853 -1.135 -15.783 1.00 92.31 87 CYS A C 1
ATOM 684 O O . CYS A 1 87 ? 13.738 -1.386 -14.582 1.00 92.31 87 CYS A O 1
ATOM 686 N N . LYS A 1 88 ? 12.923 -0.433 -16.435 1.00 90.81 88 LYS A N 1
ATOM 687 C CA . LYS A 1 88 ? 11.626 -0.071 -15.851 1.00 90.81 88 LYS A CA 1
ATOM 688 C C . LYS A 1 88 ? 10.700 -1.283 -15.880 1.00 90.81 88 LYS A C 1
ATOM 690 O O . LYS A 1 88 ? 10.141 -1.634 -16.922 1.00 90.81 88 LYS A O 1
ATOM 695 N N . CYS A 1 89 ? 10.555 -1.928 -14.725 1.00 86.69 89 CYS A N 1
ATOM 696 C CA . CYS A 1 89 ? 9.768 -3.148 -14.605 1.00 86.69 89 CYS A CA 1
ATOM 697 C C . CYS A 1 89 ? 8.259 -2.893 -14.706 1.00 86.69 89 CYS A C 1
ATOM 699 O O . CYS A 1 89 ? 7.753 -1.956 -14.080 1.00 86.69 89 CYS A O 1
ATOM 701 N N . PRO A 1 90 ? 7.517 -3.746 -15.438 1.00 84.62 90 PRO A N 1
ATOM 702 C CA . PRO A 1 90 ? 6.064 -3.735 -15.394 1.00 84.62 90 PRO A CA 1
ATOM 703 C C . PRO A 1 90 ? 5.553 -4.137 -14.005 1.00 84.62 90 PRO A C 1
ATOM 705 O O . PRO A 1 90 ? 6.253 -4.771 -13.209 1.00 84.62 90 PRO A O 1
ATOM 708 N N . ALA A 1 91 ? 4.298 -3.785 -13.718 1.00 80.31 91 ALA A N 1
ATOM 709 C CA . ALA A 1 91 ? 3.659 -4.123 -12.452 1.00 80.31 91 ALA A CA 1
ATOM 710 C C . ALA A 1 91 ? 3.710 -5.640 -12.187 1.00 80.31 91 ALA A C 1
ATOM 712 O O . ALA A 1 91 ? 3.411 -6.446 -13.066 1.00 80.31 91 ALA A O 1
ATOM 713 N N . GLY A 1 92 ? 4.083 -6.018 -10.961 1.00 78.25 92 GLY A N 1
ATOM 714 C CA . GLY A 1 92 ? 4.234 -7.421 -10.561 1.00 78.25 92 GLY A CA 1
ATOM 715 C C . GLY A 1 92 ? 5.620 -8.018 -10.818 1.00 78.25 92 GLY A C 1
ATOM 716 O O . GLY A 1 92 ? 5.827 -9.186 -10.501 1.00 78.25 92 GLY A O 1
ATOM 717 N N . TYR A 1 93 ? 6.582 -7.240 -11.324 1.00 83.19 93 TYR A N 1
ATOM 718 C CA . TYR A 1 93 ? 7.960 -7.686 -11.534 1.00 83.19 93 TYR A CA 1
ATOM 719 C C . TYR A 1 93 ? 8.980 -6.746 -10.892 1.00 83.19 93 TYR A C 1
ATOM 721 O O . TYR A 1 93 ? 8.727 -5.559 -10.697 1.00 83.19 93 TYR A O 1
ATOM 729 N N . THR A 1 94 ? 10.127 -7.303 -10.525 1.00 83.12 94 THR A N 1
ATOM 730 C CA . THR A 1 94 ? 11.212 -6.625 -9.809 1.00 83.12 94 THR A CA 1
ATOM 731 C C . THR A 1 94 ? 12.568 -7.240 -10.183 1.00 83.12 94 THR A C 1
ATOM 733 O O . THR A 1 94 ? 12.633 -8.187 -10.970 1.00 83.12 94 THR A O 1
ATOM 736 N N . GLY A 1 95 ? 13.651 -6.704 -9.622 1.00 83.38 95 GLY A N 1
ATOM 737 C CA . GLY A 1 95 ? 15.033 -7.085 -9.925 1.00 83.38 95 GLY A CA 1
ATOM 738 C C . GLY A 1 95 ? 15.671 -6.185 -10.986 1.00 83.38 95 GLY A C 1
ATOM 739 O O . GLY A 1 95 ? 14.971 -5.481 -11.712 1.00 83.38 95 GLY A O 1
ATOM 740 N N . LYS A 1 96 ? 17.010 -6.215 -11.091 1.00 87.62 96 LYS A N 1
ATOM 741 C CA . LYS A 1 96 ? 17.782 -5.358 -12.021 1.00 87.62 96 LYS A CA 1
ATOM 742 C C . LYS A 1 96 ? 17.319 -5.506 -13.474 1.00 87.62 96 LYS A C 1
ATOM 744 O O . LYS A 1 96 ? 17.336 -4.538 -14.225 1.00 87.62 96 LYS A O 1
ATOM 749 N N . PHE A 1 97 ? 16.877 -6.708 -13.842 1.00 90.38 97 PHE A N 1
ATOM 750 C CA . PHE A 1 97 ? 16.437 -7.048 -15.193 1.00 90.38 97 PHE A CA 1
ATOM 751 C C . PHE A 1 97 ? 14.949 -7.418 -15.275 1.00 90.38 97 PHE A C 1
ATOM 753 O O . PHE A 1 97 ? 14.510 -7.943 -16.297 1.00 90.38 97 PHE A O 1
ATOM 760 N N . CYS A 1 98 ? 14.159 -7.141 -14.229 1.00 89.12 98 CYS A N 1
ATOM 761 C CA . CYS A 1 98 ? 12.720 -7.436 -14.177 1.00 89.12 98 CYS A CA 1
ATOM 762 C C . CYS A 1 98 ? 12.368 -8.921 -14.383 1.00 89.12 98 CYS A C 1
ATOM 764 O O . CYS A 1 98 ? 11.327 -9.276 -14.942 1.00 89.12 98 CYS A O 1
ATOM 766 N N . ASP A 1 99 ? 13.260 -9.808 -13.959 1.00 87.88 99 ASP A N 1
ATOM 767 C CA . ASP A 1 99 ? 13.150 -11.257 -14.069 1.00 87.88 99 ASP A CA 1
ATOM 768 C C . ASP A 1 99 ? 12.394 -11.883 -12.886 1.00 87.88 99 ASP A C 1
ATOM 770 O O . ASP A 1 99 ? 11.737 -12.920 -13.050 1.00 87.88 99 ASP A O 1
ATOM 774 N N . GLN A 1 100 ? 12.407 -11.213 -11.731 1.00 84.06 100 GLN A N 1
ATOM 775 C CA . GLN A 1 100 ? 11.792 -11.670 -10.488 1.00 84.06 100 GLN A CA 1
ATOM 776 C C . GLN A 1 100 ? 10.325 -11.240 -10.394 1.00 84.06 100 GLN A C 1
ATOM 778 O O . GLN A 1 100 ? 9.964 -10.116 -10.741 1.00 84.06 100 GLN A O 1
ATOM 783 N N . VAL A 1 101 ? 9.467 -12.120 -9.878 1.00 82.56 101 VAL A N 1
ATOM 784 C CA . VAL A 1 101 ? 8.053 -11.808 -9.623 1.00 82.56 101 VAL A CA 1
ATOM 785 C C . VAL A 1 101 ? 7.932 -11.102 -8.274 1.00 82.56 101 VAL A C 1
ATOM 787 O O . VAL A 1 101 ? 8.347 -11.639 -7.247 1.00 82.56 101 VAL A O 1
ATOM 790 N N . ALA A 1 102 ? 7.346 -9.908 -8.259 1.00 82.19 102 ALA A N 1
ATOM 791 C CA . ALA A 1 102 ? 6.974 -9.230 -7.027 1.00 82.19 102 ALA A CA 1
ATOM 792 C C . ALA A 1 102 ? 5.686 -9.861 -6.483 1.00 82.19 102 ALA A C 1
ATOM 794 O O . ALA A 1 102 ? 4.626 -9.772 -7.099 1.00 82.19 102 ALA A O 1
ATOM 795 N N . THR A 1 103 ? 5.774 -10.496 -5.316 1.00 84.31 103 THR A N 1
ATOM 796 C CA . THR A 1 103 ? 4.627 -11.133 -4.646 1.00 84.31 103 THR A CA 1
ATOM 797 C C . THR A 1 103 ? 4.031 -10.256 -3.548 1.00 84.31 103 THR A C 1
ATOM 799 O O . THR A 1 103 ? 3.050 -10.644 -2.919 1.00 84.31 103 THR A O 1
ATOM 802 N N . CYS A 1 104 ? 4.611 -9.074 -3.312 1.00 85.50 104 CYS A N 1
ATOM 803 C CA . CYS A 1 104 ? 4.149 -8.137 -2.299 1.00 85.50 104 CYS A CA 1
ATOM 804 C C . CYS A 1 104 ? 2.757 -7.594 -2.638 1.00 85.50 104 CYS A C 1
ATOM 806 O O . CYS A 1 104 ? 2.572 -6.819 -3.579 1.00 85.50 104 CYS A O 1
ATOM 808 N N . LYS A 1 105 ? 1.777 -7.988 -1.830 1.00 85.62 105 LYS A N 1
ATOM 809 C CA . LYS A 1 105 ? 0.374 -7.610 -1.947 1.00 85.62 105 LYS A CA 1
ATOM 810 C C . LYS A 1 105 ? -0.125 -6.974 -0.657 1.00 85.62 105 LYS A C 1
ATOM 812 O O . LYS A 1 105 ? 0.421 -7.163 0.431 1.00 85.62 105 LYS A O 1
ATOM 817 N N . LYS A 1 106 ? -1.182 -6.178 -0.797 1.00 88.88 106 LYS A N 1
ATOM 818 C CA . LYS A 1 106 ? -1.876 -5.543 0.320 1.00 88.88 106 LYS A CA 1
ATOM 819 C C . LYS A 1 106 ? -3.056 -6.413 0.726 1.00 88.88 106 LYS A C 1
ATOM 821 O O . LYS A 1 106 ? -4.058 -6.447 0.019 1.00 88.88 106 LYS A O 1
ATOM 826 N N . GLU A 1 107 ? -2.946 -7.043 1.882 1.00 90.50 107 GLU A N 1
ATOM 827 C CA . GLU A 1 107 ? -4.011 -7.841 2.477 1.00 90.50 107 GLU A CA 1
ATOM 828 C C . GLU A 1 107 ? -4.784 -7.021 3.507 1.00 90.50 107 GLU A C 1
ATOM 830 O O . GLU A 1 107 ? -4.213 -6.227 4.258 1.00 90.50 107 GLU A O 1
ATOM 835 N N . PHE A 1 108 ? -6.108 -7.167 3.533 1.00 91.81 108 PHE A N 1
ATOM 836 C CA . PHE A 1 108 ? -6.960 -6.464 4.492 1.00 91.81 108 PHE A CA 1
ATOM 837 C C . PHE A 1 108 ? -7.464 -7.432 5.553 1.00 91.81 108 PHE A C 1
ATOM 839 O O . PHE A 1 108 ? -8.221 -8.346 5.241 1.00 91.81 108 PHE A O 1
ATOM 846 N N . ALA A 1 109 ? -7.151 -7.160 6.816 1.00 91.75 109 ALA A N 1
ATOM 847 C CA . ALA A 1 109 ? -7.673 -7.926 7.941 1.00 91.75 109 ALA A CA 1
ATOM 848 C C . ALA A 1 109 ? -8.630 -7.071 8.778 1.00 91.75 109 ALA A C 1
ATOM 850 O O . ALA A 1 109 ? -8.479 -5.853 8.885 1.00 91.75 109 ALA A O 1
ATOM 851 N N . LYS A 1 110 ? -9.651 -7.703 9.359 1.00 95.12 110 LYS A N 1
ATOM 852 C CA . LYS A 1 110 ? -10.559 -7.073 10.324 1.00 95.12 110 LYS A CA 1
ATOM 853 C C . LYS A 1 110 ? -10.238 -7.634 11.698 1.00 95.12 110 LYS A C 1
ATOM 855 O O . LYS A 1 110 ? -10.678 -8.724 12.036 1.00 95.12 110 LYS A O 1
ATOM 860 N N . GLU A 1 111 ? -9.480 -6.880 12.477 1.00 94.81 111 GLU A N 1
ATOM 861 C CA . GLU A 1 111 ? -8.955 -7.341 13.761 1.00 94.81 111 GLU A CA 1
ATOM 862 C C . GLU A 1 111 ? -9.299 -6.340 14.860 1.00 94.81 111 GLU A C 1
ATOM 864 O O . GLU A 1 111 ? -9.407 -5.135 14.624 1.00 94.81 111 GLU A O 1
ATOM 869 N N . TYR A 1 112 ? -9.508 -6.831 16.076 1.00 95.69 112 TYR A N 1
ATOM 870 C CA . TYR A 1 112 ? -9.668 -5.953 17.227 1.00 95.69 112 TYR A CA 1
ATOM 871 C C . TYR A 1 112 ? -8.294 -5.502 17.709 1.00 95.69 112 TYR A C 1
ATOM 873 O O . TYR A 1 112 ? -7.443 -6.329 18.014 1.00 95.69 112 TYR A O 1
ATOM 881 N N . TYR A 1 113 ? -8.104 -4.192 17.837 1.00 95.06 113 TYR A N 1
ATOM 882 C CA . TYR A 1 113 ? -6.951 -3.640 18.541 1.00 95.06 113 TYR A CA 1
ATOM 883 C C . TYR A 1 113 ? -7.157 -3.787 20.049 1.00 95.06 113 TYR A C 1
ATOM 885 O O . TYR A 1 113 ? -8.234 -3.419 20.541 1.00 95.06 113 TYR A O 1
ATOM 893 N N . SER A 1 114 ? -6.148 -4.315 20.744 1.00 94.81 114 SER A N 1
ATOM 894 C CA . SER A 1 114 ? -6.140 -4.494 22.196 1.00 94.81 114 SER A CA 1
ATOM 895 C C . SER A 1 114 ? -4.793 -4.056 22.771 1.00 94.81 114 SER A C 1
ATOM 897 O O . SER A 1 114 ? -3.756 -4.459 22.257 1.00 94.81 114 SER A O 1
ATOM 899 N N . GLU A 1 115 ? -4.807 -3.245 23.826 1.00 94.19 115 GLU A N 1
ATOM 900 C CA . GLU A 1 115 ? -3.610 -2.715 24.490 1.00 94.19 115 GLU A CA 1
ATOM 901 C C . GLU A 1 115 ? -3.951 -2.359 25.944 1.00 94.19 115 GLU A C 1
ATOM 903 O O . GLU A 1 115 ? -5.025 -1.814 26.199 1.00 94.19 115 GLU A O 1
ATOM 908 N N . ASN A 1 116 ? -3.061 -2.667 26.894 1.00 92.88 116 ASN A N 1
ATOM 909 C CA . ASN A 1 116 ? -3.204 -2.332 28.322 1.00 92.88 116 ASN A CA 1
ATOM 910 C C . ASN A 1 116 ? -4.558 -2.742 28.941 1.00 92.88 116 ASN A C 1
ATOM 912 O O . ASN A 1 116 ? -5.167 -1.979 29.683 1.00 92.88 116 ASN A O 1
ATOM 916 N N . GLY A 1 117 ? -5.073 -3.928 28.599 1.00 94.62 117 GLY A N 1
ATOM 917 C CA . GLY A 1 117 ? -6.378 -4.395 29.093 1.00 94.62 117 GLY A CA 1
ATOM 918 C C . GLY A 1 117 ? -7.587 -3.659 28.497 1.00 94.62 117 GLY A C 1
ATOM 919 O O . GLY A 1 117 ? -8.703 -3.807 28.991 1.00 94.62 117 GLY A O 1
ATOM 920 N N . CYS A 1 118 ? -7.385 -2.882 27.431 1.00 96.38 118 CYS A N 1
ATOM 921 C CA . CYS A 1 118 ? -8.429 -2.182 26.699 1.00 96.38 118 CYS A CA 1
ATOM 922 C C . CYS A 1 118 ? -8.569 -2.730 25.286 1.00 96.38 118 CYS A C 1
ATOM 924 O O . CYS A 1 118 ? -7.582 -3.078 24.646 1.00 96.38 118 CYS A O 1
ATOM 926 N N . ARG A 1 119 ? -9.799 -2.772 24.772 1.00 96.94 119 ARG A N 1
ATOM 927 C CA . ARG A 1 119 ? -10.117 -3.292 23.441 1.00 96.94 119 ARG A CA 1
ATOM 928 C C . ARG A 1 119 ? -10.967 -2.318 22.642 1.00 96.94 119 ARG A C 1
ATOM 930 O O . ARG A 1 119 ? -11.840 -1.621 23.159 1.00 96.94 119 ARG A O 1
ATOM 937 N N . SER A 1 120 ? -10.699 -2.263 21.345 1.00 96.31 120 SER A N 1
ATOM 938 C CA . SER A 1 120 ? -11.494 -1.496 20.388 1.00 96.31 120 SER A CA 1
ATOM 939 C C . SER A 1 120 ? -12.956 -1.955 20.376 1.00 96.31 120 SER A C 1
ATOM 941 O O . SER A 1 120 ? -13.260 -3.142 20.458 1.00 96.31 120 SER A O 1
ATOM 943 N N . ARG A 1 121 ? -13.894 -1.012 20.233 1.00 93.12 121 ARG A N 1
ATOM 944 C CA . ARG A 1 121 ? -15.335 -1.346 20.204 1.00 93.12 121 ARG A CA 1
ATOM 945 C C . ARG A 1 121 ? -15.757 -2.172 18.995 1.00 93.12 121 ARG A C 1
ATOM 947 O O . ARG A 1 121 ? -16.720 -2.927 19.058 1.00 93.12 121 ARG A O 1
ATOM 954 N N . LYS A 1 122 ? -15.093 -1.947 17.868 1.00 94.31 122 LYS A N 1
ATOM 955 C CA . LYS A 1 122 ? -15.382 -2.577 16.582 1.00 94.31 122 LYS A CA 1
ATOM 956 C C . LYS A 1 122 ? -14.071 -3.075 15.989 1.00 94.31 122 LYS A C 1
ATOM 958 O O . LYS A 1 122 ? -13.051 -2.415 16.201 1.00 94.31 122 LYS A O 1
ATOM 963 N N . PRO A 1 123 ? -14.101 -4.176 15.223 1.00 95.44 123 PRO A N 1
ATOM 964 C CA . PRO A 1 123 ? -12.924 -4.632 14.510 1.00 95.44 123 PRO A CA 1
ATOM 965 C C . PRO A 1 123 ? -12.480 -3.562 13.514 1.00 95.44 123 PRO A C 1
ATOM 967 O O . PRO A 1 123 ? -13.286 -2.927 12.825 1.00 95.44 123 PRO A O 1
ATOM 970 N N . ILE A 1 124 ? -11.176 -3.359 13.455 1.00 94.19 124 ILE A N 1
ATOM 971 C CA . ILE A 1 124 ? -10.522 -2.341 12.656 1.00 94.19 124 ILE A CA 1
ATOM 972 C C . ILE A 1 124 ? -10.027 -3.004 11.377 1.00 94.19 124 ILE A C 1
ATOM 974 O O . ILE A 1 124 ? -9.360 -4.034 11.414 1.00 94.19 124 ILE A O 1
ATOM 978 N N . LYS A 1 125 ? -10.346 -2.400 10.227 1.00 94.06 125 LYS A N 1
ATOM 979 C CA . LYS A 1 125 ? -9.849 -2.847 8.919 1.00 94.06 125 LYS A CA 1
ATOM 980 C C . LYS A 1 125 ? -8.383 -2.434 8.753 1.00 94.06 125 LYS A C 1
ATOM 982 O O . LYS A 1 125 ? -8.110 -1.332 8.270 1.00 94.06 125 LYS A O 1
ATOM 987 N N . VAL A 1 126 ? -7.452 -3.258 9.209 1.00 91.12 126 VAL A N 1
ATOM 988 C CA . VAL A 1 126 ? -6.011 -3.047 9.032 1.00 91.12 126 VAL A CA 1
ATOM 989 C C . VAL A 1 126 ? -5.579 -3.520 7.647 1.00 91.12 126 VAL A C 1
ATOM 991 O O . VAL A 1 126 ? -6.247 -4.344 7.023 1.00 91.12 126 VAL A O 1
ATOM 994 N N . ALA A 1 127 ? -4.492 -2.947 7.139 1.00 92.00 127 ALA A N 1
ATOM 995 C CA . ALA A 1 127 ? -3.870 -3.394 5.903 1.00 92.00 127 ALA A CA 1
ATOM 996 C C . ALA A 1 127 ? -2.472 -3.913 6.230 1.00 92.00 127 ALA A C 1
ATOM 998 O O . ALA A 1 127 ? -1.679 -3.174 6.810 1.00 92.00 127 ALA A O 1
ATOM 999 N N . LYS A 1 128 ? -2.191 -5.161 5.867 1.00 89.62 128 LYS A N 1
ATOM 1000 C CA . LYS A 1 128 ? -0.894 -5.813 6.034 1.00 89.62 128 LYS A CA 1
ATOM 1001 C C . LYS A 1 128 ? -0.239 -5.943 4.661 1.00 89.62 128 LYS A C 1
ATOM 1003 O O . LYS A 1 128 ? -0.916 -6.169 3.658 1.00 89.62 128 LYS A O 1
ATOM 1008 N N . CYS A 1 129 ? 1.067 -5.721 4.608 1.00 89.62 129 CYS A N 1
ATOM 1009 C CA . CYS A 1 129 ? 1.863 -5.991 3.418 1.00 89.62 129 CYS A CA 1
ATOM 1010 C C . CYS A 1 129 ? 2.406 -7.411 3.555 1.00 89.62 129 CYS A C 1
ATOM 1012 O O . CYS A 1 129 ? 3.160 -7.679 4.485 1.00 89.62 129 CYS A O 1
ATOM 1014 N N . GLU A 1 130 ? 1.997 -8.303 2.660 1.00 88.06 130 GLU A N 1
ATOM 1015 C CA . GLU A 1 130 ? 2.407 -9.708 2.666 1.00 88.06 130 GLU A CA 1
ATOM 1016 C C . GLU A 1 130 ? 3.084 -10.060 1.343 1.00 88.06 130 GLU A C 1
ATOM 1018 O O . GLU A 1 130 ? 2.648 -9.603 0.289 1.00 88.06 130 GLU A O 1
ATOM 1023 N N . GLY A 1 131 ? 4.138 -10.876 1.390 1.00 84.31 131 GLY A N 1
ATOM 1024 C CA . GLY A 1 131 ? 4.924 -11.287 0.222 1.00 84.31 131 GLY A CA 1
ATOM 1025 C C . GLY A 1 131 ? 6.345 -10.718 0.226 1.00 84.31 131 GLY A C 1
ATOM 1026 O O . GLY A 1 131 ? 6.858 -10.301 1.263 1.00 84.31 131 GLY A O 1
ATOM 1027 N N . GLY A 1 132 ? 6.995 -10.711 -0.936 1.00 80.56 132 GLY A N 1
ATOM 1028 C CA . GLY A 1 132 ? 8.380 -10.263 -1.100 1.00 80.56 132 GLY A CA 1
ATOM 1029 C C . GLY A 1 132 ? 8.611 -9.522 -2.416 1.00 80.56 132 GLY A C 1
ATOM 1030 O O . GLY A 1 132 ? 7.834 -9.651 -3.365 1.00 80.56 132 GLY A O 1
ATOM 1031 N N . CYS A 1 133 ? 9.687 -8.733 -2.468 1.00 72.06 133 CYS A N 1
ATOM 1032 C CA . CYS A 1 133 ? 10.087 -7.952 -3.640 1.00 72.06 133 CYS A CA 1
ATOM 1033 C C . CYS A 1 133 ? 11.545 -8.245 -4.023 1.00 72.06 133 CYS A C 1
ATOM 1035 O O . CYS A 1 133 ? 12.354 -7.319 -4.078 1.00 72.06 133 CYS A O 1
ATOM 1037 N N . GLY A 1 134 ? 11.907 -9.506 -4.279 1.00 74.38 134 GLY A N 1
ATOM 1038 C CA . GLY A 1 134 ? 13.289 -9.842 -4.643 1.00 74.38 134 GLY A CA 1
ATOM 1039 C C . GLY A 1 134 ? 14.284 -9.399 -3.565 1.00 74.38 134 GLY A C 1
ATOM 1040 O O . GLY A 1 134 ? 14.157 -9.807 -2.415 1.00 74.38 134 GLY A O 1
ATOM 1041 N N . ASN A 1 135 ? 15.206 -8.494 -3.919 1.00 65.94 135 ASN A N 1
ATOM 1042 C CA . ASN A 1 135 ? 16.192 -7.895 -3.002 1.00 65.94 135 ASN A CA 1
ATOM 1043 C C . ASN A 1 135 ? 15.623 -6.806 -2.058 1.00 65.94 135 ASN A C 1
ATOM 1045 O O . ASN A 1 135 ? 16.365 -6.238 -1.261 1.00 65.94 135 ASN A O 1
ATOM 1049 N N . GLY A 1 136 ? 14.327 -6.479 -2.142 1.00 67.19 136 GLY A N 1
ATOM 1050 C CA . GLY A 1 136 ? 13.659 -5.473 -1.309 1.00 67.19 136 GLY A CA 1
ATOM 1051 C C . GLY A 1 136 ? 12.625 -6.064 -0.342 1.00 67.19 136 GLY A C 1
ATOM 1052 O O . GLY A 1 136 ? 11.887 -6.993 -0.676 1.00 67.19 136 GLY A O 1
ATOM 1053 N N . CYS A 1 137 ? 12.517 -5.487 0.860 1.00 71.38 137 CYS A N 1
ATOM 1054 C CA . CYS A 1 137 ? 11.526 -5.904 1.857 1.00 71.38 137 CYS A CA 1
ATOM 1055 C C . CYS A 1 137 ? 10.104 -5.426 1.496 1.00 71.38 137 CYS A C 1
ATOM 1057 O O . CYS A 1 137 ? 9.885 -4.239 1.252 1.00 71.38 137 CYS A O 1
ATOM 1059 N N . CYS A 1 138 ? 9.113 -6.322 1.563 1.00 83.81 138 CYS A N 1
ATOM 1060 C CA . CYS A 1 138 ? 7.693 -5.966 1.479 1.00 83.81 138 CYS A CA 1
ATOM 1061 C C . CYS A 1 138 ? 7.258 -5.277 2.783 1.00 83.81 138 CYS A C 1
ATOM 1063 O O . CYS A 1 138 ? 6.999 -5.926 3.795 1.00 83.81 138 CYS A O 1
ATOM 1065 N N . ARG A 1 139 ? 7.246 -3.940 2.786 1.00 85.75 139 ARG A N 1
ATOM 1066 C CA . ARG A 1 139 ? 6.908 -3.109 3.952 1.00 85.75 139 ARG A CA 1
ATOM 1067 C C . ARG A 1 139 ? 5.974 -1.960 3.556 1.00 85.75 139 ARG A C 1
ATOM 1069 O O . ARG A 1 139 ? 5.998 -1.519 2.403 1.00 85.75 139 ARG A O 1
ATOM 1076 N N . PRO A 1 140 ? 5.142 -1.455 4.485 1.00 85.94 140 PRO A N 1
ATOM 1077 C CA . PRO A 1 140 ? 4.252 -0.338 4.197 1.00 85.94 140 PRO A CA 1
ATOM 1078 C C . PRO A 1 140 ? 5.053 0.936 3.896 1.00 85.94 140 PRO A C 1
ATOM 1080 O O . PRO A 1 140 ? 5.870 1.363 4.702 1.00 85.94 140 PRO A O 1
ATOM 1083 N N . ARG A 1 141 ? 4.788 1.577 2.749 1.00 83.50 141 ARG A N 1
ATOM 1084 C CA . ARG A 1 141 ? 5.405 2.873 2.385 1.00 83.50 141 ARG A CA 1
ATOM 1085 C C . ARG A 1 141 ? 4.676 4.081 2.959 1.00 83.50 141 ARG A C 1
ATOM 1087 O O . ARG A 1 141 ? 5.265 5.137 3.143 1.00 83.50 141 ARG A O 1
ATOM 1094 N N . LYS A 1 142 ? 3.363 3.955 3.152 1.00 84.56 142 LYS A N 1
ATOM 1095 C CA . LYS A 1 142 ? 2.488 5.009 3.675 1.00 84.56 142 LYS A CA 1
ATOM 1096 C C . LYS A 1 142 ? 1.486 4.367 4.624 1.00 84.56 142 LYS A C 1
ATOM 1098 O O . LYS A 1 142 ? 0.680 3.541 4.194 1.00 84.56 142 LYS A O 1
ATOM 1103 N N . THR A 1 143 ? 1.534 4.753 5.892 1.00 87.56 143 THR A N 1
ATOM 1104 C CA . THR A 1 143 ? 0.541 4.392 6.910 1.00 87.56 143 THR A CA 1
ATOM 1105 C C . THR A 1 143 ? -0.444 5.544 7.098 1.00 87.56 143 THR A C 1
ATOM 1107 O O . THR A 1 143 ? -0.171 6.688 6.720 1.00 87.56 143 THR A O 1
ATOM 1110 N N . LYS A 1 144 ? -1.641 5.249 7.613 1.00 86.81 144 LYS A N 1
ATOM 1111 C CA . LYS A 1 144 ? -2.661 6.270 7.870 1.00 86.81 144 LYS A CA 1
ATOM 1112 C C . LYS A 1 144 ? -3.141 6.128 9.300 1.00 86.81 144 LYS A C 1
ATOM 1114 O O . LYS A 1 144 ? -3.934 5.233 9.596 1.00 86.81 144 LYS A O 1
ATOM 1119 N N . LYS A 1 145 ? -2.774 7.120 10.109 1.00 89.00 145 LYS A N 1
ATOM 1120 C CA . LYS A 1 145 ? -3.275 7.267 11.470 1.00 89.00 145 LYS A CA 1
ATOM 1121 C C . LYS A 1 145 ? -4.799 7.309 11.499 1.00 89.00 145 LYS A C 1
ATOM 1123 O O . LYS A 1 145 ? -5.442 7.996 10.696 1.00 89.00 145 LYS A O 1
ATOM 1128 N N . ARG A 1 146 ? -5.383 6.565 12.431 1.00 91.50 146 ARG A N 1
ATOM 1129 C CA . ARG A 1 146 ? -6.824 6.492 12.674 1.00 91.50 146 ARG A CA 1
ATOM 1130 C C . ARG A 1 146 ? -7.105 6.580 14.169 1.00 91.50 146 ARG A C 1
ATOM 1132 O O . ARG A 1 146 ? -6.478 5.893 14.967 1.00 91.50 146 ARG A O 1
ATOM 1139 N N . LYS A 1 147 ? -8.115 7.365 14.537 1.00 94.25 147 LYS A N 1
ATOM 1140 C CA . LYS A 1 147 ? -8.619 7.427 15.911 1.00 94.25 147 LYS A CA 1
ATOM 1141 C C . LYS A 1 147 ? -9.485 6.206 16.212 1.00 94.25 147 LYS A C 1
ATOM 1143 O O . LYS A 1 147 ? -10.501 5.981 15.554 1.00 94.25 147 LYS A O 1
ATOM 1148 N N . VAL A 1 148 ? -9.109 5.440 17.228 1.00 95.44 148 VAL A N 1
ATOM 1149 C CA . VAL A 1 148 ? -9.814 4.244 17.695 1.00 95.44 148 VAL A CA 1
ATOM 1150 C C . VAL A 1 148 ? -10.298 4.457 19.116 1.00 95.44 148 VAL A C 1
ATOM 1152 O O . VAL A 1 148 ? -9.528 4.814 20.002 1.00 95.44 148 VAL A O 1
ATOM 1155 N N . ARG A 1 149 ? -11.591 4.205 19.334 1.00 95.38 149 ARG A N 1
ATOM 1156 C CA . ARG A 1 149 ? -12.207 4.220 20.664 1.00 95.38 149 ARG A CA 1
ATOM 1157 C C . ARG A 1 149 ? -11.988 2.875 21.351 1.00 95.38 149 ARG A C 1
ATOM 1159 O O . ARG A 1 149 ? -12.456 1.848 20.848 1.00 95.38 149 ARG A O 1
ATOM 1166 N N . LEU A 1 150 ? -11.329 2.912 22.500 1.00 96.44 150 LEU A N 1
ATOM 1167 C CA . LEU A 1 150 ? -10.999 1.774 23.352 1.00 96.44 150 LEU A CA 1
ATOM 1168 C C . LEU A 1 150 ? -11.946 1.728 24.563 1.00 96.44 150 LEU A C 1
ATOM 1170 O O . LEU A 1 150 ? -12.403 2.767 25.045 1.00 96.44 150 LEU A O 1
ATOM 1174 N N . ILE A 1 151 ? -12.286 0.517 25.003 1.00 96.81 151 ILE A N 1
ATOM 1175 C CA . ILE A 1 151 ? -12.997 0.232 26.255 1.00 96.81 151 ILE A CA 1
ATOM 1176 C C . ILE A 1 151 ? -12.103 -0.682 27.084 1.00 96.81 151 ILE A C 1
ATOM 1178 O O . ILE A 1 151 ? -11.674 -1.721 26.584 1.00 96.81 151 ILE A O 1
ATOM 1182 N N . CYS A 1 152 ? -11.839 -0.291 28.319 1.00 96.81 152 CYS A N 1
ATOM 1183 C CA . CYS A 1 152 ? -10.998 -1.016 29.259 1.00 96.81 152 CYS A CA 1
ATOM 1184 C C . CYS A 1 152 ? -11.818 -1.886 30.210 1.00 96.81 152 CYS A C 1
ATOM 1186 O O . CYS A 1 152 ? -13.026 -1.689 30.367 1.00 96.81 152 CYS A O 1
ATOM 1188 N N . ASN A 1 153 ? -11.152 -2.846 30.848 1.00 94.88 153 ASN A N 1
ATOM 1189 C CA . ASN A 1 153 ? -11.781 -3.746 31.818 1.00 94.88 153 ASN A CA 1
ATOM 1190 C C . ASN A 1 153 ? -12.319 -3.014 33.062 1.00 94.88 153 ASN A C 1
ATOM 1192 O O . ASN A 1 153 ? -13.300 -3.456 33.648 1.00 94.88 153 ASN A O 1
ATOM 1196 N N . ASP A 1 154 ? -11.724 -1.878 33.431 1.00 95.69 154 ASP A N 1
ATOM 1197 C CA . ASP A 1 154 ? -12.172 -0.989 34.515 1.00 95.69 154 ASP A CA 1
ATOM 1198 C C . ASP A 1 154 ? -13.369 -0.092 34.118 1.00 95.69 154 ASP A C 1
ATOM 1200 O O . ASP A 1 154 ? -13.821 0.747 34.893 1.00 95.69 154 ASP A O 1
ATOM 1204 N N . GLY A 1 155 ? -13.889 -0.246 32.894 1.00 92.12 155 GLY A N 1
ATOM 1205 C CA . GLY A 1 155 ? -14.991 0.548 32.353 1.00 92.12 155 GLY A CA 1
ATOM 1206 C C . GLY A 1 155 ? -14.574 1.903 31.776 1.00 92.12 155 GLY A C 1
ATOM 1207 O O . GLY A 1 155 ? -15.407 2.575 31.151 1.00 92.12 155 GLY A O 1
ATOM 1208 N N . THR A 1 156 ? -13.302 2.295 31.910 1.00 95.06 156 THR A N 1
ATOM 1209 C CA . THR A 1 156 ? -12.791 3.535 31.321 1.00 95.06 156 THR A CA 1
ATOM 1210 C C . THR A 1 156 ? -12.792 3.461 29.793 1.00 95.06 156 THR A C 1
ATOM 1212 O O . THR A 1 156 ? -12.794 2.397 29.159 1.00 95.06 156 THR A O 1
ATOM 1215 N N . ARG A 1 157 ? -12.898 4.634 29.164 1.00 95.81 157 ARG A N 1
ATOM 1216 C CA . ARG A 1 157 ? -13.043 4.783 27.714 1.00 95.81 157 ARG A CA 1
ATOM 1217 C C . ARG A 1 157 ? -12.153 5.916 27.253 1.00 95.81 157 ARG A C 1
ATOM 1219 O O . ARG A 1 157 ? -12.311 7.041 27.715 1.00 95.81 157 ARG A O 1
ATOM 1226 N N . TYR A 1 158 ? -11.291 5.644 26.287 1.00 95.19 158 TYR A N 1
ATOM 1227 C CA . TYR A 1 158 ? -10.452 6.672 25.681 1.00 95.19 158 TYR A CA 1
ATOM 1228 C C . TYR A 1 158 ? -10.311 6.459 24.176 1.00 95.19 158 TYR A C 1
ATOM 1230 O O . TYR A 1 158 ? -10.748 5.450 23.618 1.00 95.19 158 TYR A O 1
ATOM 1238 N N . THR A 1 159 ? -9.755 7.459 23.496 1.00 95.56 159 THR A N 1
ATOM 1239 C CA . THR A 1 159 ? -9.492 7.410 22.056 1.00 95.56 159 THR A CA 1
ATOM 1240 C C . THR A 1 159 ? -7.996 7.522 21.819 1.00 95.56 159 THR A C 1
ATOM 1242 O O . THR A 1 159 ? -7.370 8.425 22.363 1.00 95.56 159 THR A O 1
ATOM 1245 N N . LYS A 1 160 ? -7.440 6.628 20.999 1.00 94.56 160 LYS A N 1
ATOM 1246 C CA . LYS A 1 160 ? -6.018 6.610 20.634 1.00 94.56 160 LYS A CA 1
ATOM 1247 C C . LYS A 1 160 ? -5.857 6.637 19.119 1.00 94.56 160 LYS A C 1
ATOM 1249 O O . LYS A 1 160 ? -6.659 6.040 18.403 1.00 94.56 160 LYS A O 1
ATOM 1254 N N . ASP A 1 161 ? -4.842 7.340 18.638 1.00 94.06 161 ASP A N 1
ATOM 1255 C CA . ASP A 1 161 ? -4.428 7.305 17.237 1.00 94.06 161 ASP A CA 1
ATOM 1256 C C . ASP A 1 161 ? -3.521 6.083 17.002 1.00 94.06 161 ASP A C 1
ATOM 1258 O O . ASP A 1 161 ? -2.513 5.929 17.688 1.00 94.06 161 ASP A O 1
ATOM 1262 N N . ILE A 1 162 ? -3.896 5.209 16.062 1.00 91.56 162 ILE A N 1
ATOM 1263 C CA . ILE A 1 162 ? -3.123 4.017 15.654 1.00 91.56 162 ILE A CA 1
ATOM 1264 C C . ILE A 1 162 ? -2.794 4.077 14.156 1.00 91.56 162 ILE A C 1
ATOM 1266 O O . ILE A 1 162 ? -3.556 4.696 13.410 1.00 91.56 162 ILE A O 1
ATOM 1270 N N . ASP A 1 163 ? -1.710 3.436 13.714 1.00 82.94 163 ASP A N 1
ATOM 1271 C CA . ASP A 1 163 ? -1.217 3.476 12.321 1.00 82.94 163 ASP A CA 1
ATOM 1272 C C . ASP A 1 163 ? -1.894 2.488 11.340 1.00 82.94 163 ASP A C 1
ATOM 1274 O O . ASP A 1 163 ? -2.493 1.476 11.779 1.00 82.94 163 ASP A O 1
#

Radius of gyration: 27.04 Å; chains: 1; bounding box: 70×38×68 Å

Organism: NCBI:txid185542

Sequence (163 aa):
MKEVWVNHKLVDFLNAIRQQKIAPGCSLYDEDGHGGGDDDEGDEYVKEHTMEDDEEDRAVENLDPCLNNKCKRGSQCVPQSPSDYLCKCPAGYTGKFCDQVATCKKEFAKEYYSENGCRSRKPIKVAKCEGGCGNGCCRPRKTKKRKVRLICNDGTRYTKDID

pLDDT: mean 74.36, std 20.09, range [35.34, 96.94]